Protein AF-A0A0S8GR14-F1 (afdb_monomer)

Mean predicted aligned error: 7.41 Å

Radius of gyration: 15.38 Å; Cα contacts (8 Å, |Δi|>4): 66; chains: 1; bounding box: 36×26×44 Å

Sequence (78 aa):
NLIRELQMQTARPSRHTTAKRASLWIFEKVDTIRKTVIQRAGRLTRPQNSLTLTISANQWTEKQFMRIFNAITNRSVA

Foldseek 3Di:
DPQVVLCPQLDDQDDDDDPPPDDSDDDDDPVVLCCLQPVQQADFDQVVNRTDGDHDPPPVSVVSNCSSVCSVVVVPPD

Solvent-accessible surface area (backbone atoms only — not comparable to full-atom values): 4926 Å² total; per-residue (Å²): 111,67,71,60,54,54,45,61,75,69,44,75,74,72,52,76,98,50,96,62,89,64,71,48,55,82,80,78,55,69,66,58,50,46,44,42,55,62,67,57,36,38,50,78,46,58,66,95,82,41,85,42,75,48,57,62,97,50,66,68,45,52,52,56,38,51,52,53,49,48,65,59,57,66,60,75,78,122

Secondary structure (DSSP, 8-state):
-HHHHHHHHHS-------SS---SSPPPPHHHHHIIIIISS-EEE-GGG--EEE--S-HHHHHHHHHHHHHHHTTS--

pLDDT: mean 81.13, std 9.9, range [35.03, 92.12]

Nearest PDB structures (foldseek):
  5mec-assembly1_A  TM=3.268E-01  e=5.725E+00  Saccharomyces cerevisiae
  1t4c-assembly1_A  TM=2.847E-01  e=6.916E+00  Oxalobacter formigenes

Structure (mmCIF, N/CA/C/O backbone):
data_AF-A0A0S8GR14-F1
#
_entry.id   AF-A0A0S8GR14-F1
#
loop_
_atom_site.group_PDB
_atom_site.id
_atom_site.type_symbol
_atom_site.label_atom_id
_atom_site.label_alt_id
_atom_site.label_comp_id
_atom_site.label_asym_id
_atom_site.label_entity_id
_atom_site.label_seq_id
_atom_site.pdbx_PDB_ins_code
_atom_site.Cartn_x
_atom_site.Cartn_y
_atom_site.Cartn_z
_atom_site.occupancy
_atom_site.B_iso_or_equiv
_atom_site.auth_seq_id
_atom_site.auth_comp_id
_atom_site.auth_asym_id
_atom_site.auth_atom_id
_atom_site.pdbx_PDB_model_num
ATOM 1 N N . ASN A 1 1 ? 4.588 -17.408 -8.921 1.00 72.25 1 ASN A N 1
ATOM 2 C CA . ASN A 1 1 ? 5.499 -16.261 -8.696 1.00 72.25 1 ASN A CA 1
ATOM 3 C C . ASN A 1 1 ? 4.651 -15.120 -8.116 1.00 72.25 1 ASN A C 1
ATOM 5 O O . ASN A 1 1 ? 4.615 -14.022 -8.657 1.00 72.25 1 ASN A O 1
ATOM 9 N N . LEU A 1 2 ? 3.937 -15.373 -7.008 1.00 82.44 2 LEU A N 1
ATOM 10 C CA . LEU A 1 2 ? 2.707 -14.636 -6.669 1.00 82.44 2 LEU A CA 1
ATOM 11 C C . LEU A 1 2 ? 2.911 -13.125 -6.491 1.00 82.44 2 LEU A C 1
ATOM 13 O O . LEU A 1 2 ? 2.151 -12.316 -7.010 1.00 82.44 2 LEU A O 1
ATOM 17 N N . ILE A 1 3 ? 3.983 -12.738 -5.799 1.00 85.44 3 ILE A N 1
ATOM 18 C CA . ILE A 1 3 ? 4.276 -11.325 -5.546 1.00 85.44 3 ILE A CA 1
ATOM 19 C C . ILE A 1 3 ? 4.645 -10.578 -6.834 1.00 85.44 3 ILE A C 1
ATOM 21 O O . ILE A 1 3 ? 4.297 -9.411 -6.977 1.00 85.44 3 ILE A O 1
ATOM 25 N N . ARG A 1 4 ? 5.318 -11.230 -7.792 1.00 87.81 4 ARG A N 1
ATOM 26 C CA . ARG A 1 4 ? 5.623 -10.606 -9.089 1.00 87.81 4 ARG A CA 1
ATOM 27 C C . ARG A 1 4 ? 4.359 -10.426 -9.921 1.00 87.81 4 ARG A C 1
ATOM 29 O O . ARG A 1 4 ? 4.168 -9.367 -10.500 1.00 87.81 4 ARG A O 1
ATOM 36 N N . GLU A 1 5 ? 3.487 -11.428 -9.944 1.00 88.50 5 GLU A N 1
ATOM 37 C CA . GLU A 1 5 ? 2.197 -11.361 -10.643 1.00 88.50 5 GLU A CA 1
ATOM 38 C C . GLU A 1 5 ? 1.315 -10.239 -10.086 1.00 88.50 5 GLU A C 1
ATOM 40 O O . GLU A 1 5 ? 0.839 -9.400 -10.847 1.00 88.50 5 GLU A O 1
ATOM 45 N N . LEU A 1 6 ? 1.200 -10.138 -8.759 1.00 86.19 6 LEU A N 1
ATOM 46 C CA . LEU A 1 6 ? 0.493 -9.042 -8.093 1.00 86.19 6 LEU A CA 1
ATOM 47 C C . LEU A 1 6 ? 1.077 -7.665 -8.455 1.00 86.19 6 LEU A C 1
ATOM 49 O O . LEU A 1 6 ? 0.335 -6.712 -8.692 1.00 86.19 6 LEU A O 1
ATOM 53 N N . GLN A 1 7 ? 2.404 -7.544 -8.527 1.00 88.19 7 GLN A N 1
ATOM 54 C CA . GLN A 1 7 ? 3.052 -6.297 -8.942 1.00 88.19 7 GLN A CA 1
ATOM 55 C C . GLN A 1 7 ? 2.751 -5.943 -10.402 1.00 88.19 7 GLN A C 1
ATOM 57 O O . GLN A 1 7 ? 2.460 -4.786 -10.683 1.00 88.19 7 GLN A O 1
ATOM 62 N N . MET A 1 8 ? 2.745 -6.916 -11.316 1.00 90.12 8 MET A N 1
ATOM 63 C CA . MET A 1 8 ? 2.379 -6.675 -12.720 1.00 90.12 8 MET A CA 1
ATOM 64 C C . MET A 1 8 ? 0.916 -6.241 -12.875 1.00 90.12 8 MET A C 1
ATOM 66 O O . MET A 1 8 ? 0.617 -5.426 -13.739 1.00 90.12 8 MET A O 1
ATOM 70 N N . GLN A 1 9 ? 0.016 -6.743 -12.024 1.00 86.50 9 GLN A N 1
ATOM 71 C CA . GLN A 1 9 ? -1.404 -6.364 -12.035 1.00 86.50 9 GLN A CA 1
ATOM 72 C C . GLN A 1 9 ? -1.660 -4.972 -11.453 1.00 86.50 9 GLN A C 1
ATOM 74 O O . GLN A 1 9 ? -2.594 -4.287 -11.858 1.00 86.50 9 GLN A O 1
ATOM 79 N N . THR A 1 10 ? -0.845 -4.551 -10.488 1.00 85.19 10 THR A N 1
ATOM 80 C CA . THR A 1 10 ? -1.067 -3.311 -9.733 1.00 85.19 10 THR A CA 1
ATOM 81 C C . THR A 1 10 ? -0.200 -2.146 -10.207 1.00 85.19 10 THR A C 1
ATOM 83 O O . THR A 1 10 ? -0.443 -1.010 -9.793 1.00 85.19 10 THR A O 1
ATOM 86 N N . ALA A 1 11 ? 0.834 -2.394 -11.013 1.00 85.19 11 ALA A N 1
ATOM 87 C CA . ALA A 1 11 ? 1.769 -1.385 -11.498 1.00 85.19 11 ALA A CA 1
ATOM 88 C C . ALA A 1 11 ? 1.766 -1.313 -13.027 1.00 85.19 11 ALA A C 1
ATOM 90 O O . ALA A 1 11 ? 1.704 -2.324 -13.729 1.00 85.19 11 ALA A O 1
ATOM 91 N N . ARG A 1 12 ? 1.892 -0.092 -13.552 1.00 85.31 12 ARG A N 1
ATOM 92 C CA . ARG A 1 12 ? 2.074 0.112 -14.989 1.00 85.31 12 ARG A CA 1
ATOM 93 C C . ARG A 1 12 ? 3.454 -0.412 -15.420 1.00 85.31 12 ARG A C 1
ATOM 95 O O . ARG A 1 12 ? 4.407 -0.299 -14.643 1.00 85.31 12 ARG A O 1
ATOM 102 N N . PRO A 1 13 ? 3.578 -0.955 -16.643 1.00 85.50 13 PRO A N 1
ATOM 103 C CA . PRO A 1 13 ? 4.874 -1.203 -17.267 1.00 85.50 13 PRO A CA 1
ATOM 104 C C . PRO A 1 13 ? 5.764 0.037 -17.154 1.00 85.50 13 PRO A C 1
ATOM 106 O O . PRO A 1 13 ? 5.307 1.147 -17.418 1.00 85.50 13 PRO A O 1
ATOM 109 N N . SER A 1 14 ? 7.017 -0.141 -16.735 1.00 85.44 14 SER A N 1
ATOM 110 C CA . SER A 1 14 ? 7.921 0.991 -16.479 1.00 85.44 14 SER A CA 1
ATOM 111 C C . SER A 1 14 ? 8.984 1.161 -17.555 1.00 85.44 14 SER A C 1
ATOM 113 O O . SER A 1 14 ? 9.600 2.221 -17.629 1.00 85.44 14 SER A O 1
ATOM 115 N N . ARG A 1 15 ? 9.263 0.118 -18.337 1.00 83.56 15 ARG A N 1
ATOM 116 C CA . ARG A 1 15 ? 10.318 0.134 -19.351 1.00 83.56 15 ARG A CA 1
ATOM 117 C C . ARG A 1 15 ? 9.725 -0.011 -20.746 1.00 83.56 15 ARG A C 1
ATOM 119 O O . ARG A 1 15 ? 8.618 -0.507 -20.907 1.00 83.56 15 ARG A O 1
ATOM 126 N N . HIS A 1 16 ? 10.482 0.413 -21.748 1.00 80.12 16 HIS A N 1
ATOM 127 C CA . HIS A 1 16 ? 10.181 0.145 -23.152 1.00 80.12 16 HIS A CA 1
ATOM 128 C C . HIS A 1 16 ? 10.990 -1.056 -23.650 1.00 80.12 16 HIS A C 1
ATOM 130 O O . HIS A 1 16 ? 11.872 -1.558 -22.949 1.00 80.12 16 HIS A O 1
ATOM 136 N N . THR A 1 17 ? 10.694 -1.521 -24.863 1.00 76.56 17 THR A N 1
ATOM 137 C CA . THR A 1 17 ? 11.445 -2.599 -25.510 1.00 76.56 17 THR A CA 1
ATOM 138 C C . THR A 1 17 ? 12.890 -2.160 -25.730 1.00 76.56 17 THR A C 1
ATOM 140 O O . THR A 1 17 ? 13.173 -1.310 -26.569 1.00 76.56 17 THR A O 1
ATOM 143 N N . THR A 1 18 ? 13.814 -2.736 -24.967 1.00 77.19 18 THR A N 1
ATOM 144 C CA . THR A 1 18 ? 15.252 -2.497 -25.106 1.00 77.19 18 THR A CA 1
ATOM 145 C C . THR A 1 18 ? 15.934 -3.704 -25.746 1.00 77.19 18 THR A C 1
ATOM 147 O O . THR A 1 18 ? 15.528 -4.842 -25.519 1.00 77.19 18 THR A O 1
ATOM 150 N N . ALA A 1 19 ? 17.009 -3.475 -26.509 1.00 78.50 19 ALA A N 1
ATOM 151 C CA . ALA A 1 19 ? 17.797 -4.548 -27.133 1.00 78.50 19 ALA A CA 1
ATOM 152 C C . ALA A 1 19 ? 18.352 -5.551 -26.100 1.00 78.50 19 ALA A C 1
ATOM 154 O O . ALA A 1 19 ? 18.424 -6.754 -26.344 1.00 78.50 19 ALA A O 1
ATOM 155 N N . LYS A 1 20 ? 18.675 -5.068 -24.894 1.00 76.25 20 LYS A N 1
ATOM 156 C CA . LYS A 1 20 ? 18.859 -5.920 -23.716 1.00 76.25 20 LYS A CA 1
ATOM 157 C C . LYS A 1 20 ? 17.473 -6.327 -23.220 1.00 76.25 20 LYS A C 1
ATOM 159 O O . LYS A 1 20 ? 16.699 -5.442 -22.875 1.00 76.25 20 LYS A O 1
ATOM 164 N N . ARG A 1 21 ? 17.161 -7.628 -23.163 1.00 78.38 21 ARG A N 1
ATOM 165 C CA . ARG A 1 21 ? 15.877 -8.194 -22.686 1.00 78.38 21 ARG A CA 1
ATOM 166 C C . ARG A 1 21 ? 15.626 -7.942 -21.188 1.00 78.38 21 ARG A C 1
ATOM 168 O O . ARG A 1 21 ? 15.539 -8.867 -20.386 1.00 78.38 21 ARG A O 1
ATOM 175 N N . ALA A 1 22 ? 15.564 -6.679 -20.790 1.00 82.50 22 ALA A N 1
ATOM 176 C CA . ALA A 1 22 ? 15.283 -6.261 -19.432 1.00 82.50 22 ALA A CA 1
ATOM 177 C C . ALA A 1 22 ? 13.810 -6.523 -19.097 1.00 82.50 22 ALA A C 1
ATOM 179 O O . ALA A 1 22 ? 12.938 -6.450 -19.963 1.00 82.50 22 ALA A O 1
ATOM 180 N N . SER A 1 23 ? 13.524 -6.808 -17.825 1.00 82.50 23 SER A N 1
ATOM 181 C CA . SER A 1 23 ? 12.146 -6.979 -17.362 1.00 82.50 23 SER A CA 1
ATOM 182 C C . SER A 1 23 ? 11.332 -5.710 -17.614 1.00 82.50 23 SER A C 1
ATOM 184 O O . SER A 1 23 ? 11.773 -4.616 -17.259 1.00 82.50 23 SER A O 1
ATOM 186 N N . LEU A 1 24 ? 10.138 -5.868 -18.192 1.00 87.38 24 LEU A N 1
ATOM 187 C CA . LEU A 1 24 ? 9.238 -4.763 -18.538 1.00 87.38 24 LEU A CA 1
ATOM 188 C C . LEU A 1 24 ? 8.728 -3.998 -17.295 1.00 87.38 24 LEU A C 1
ATOM 190 O O . LEU A 1 24 ? 8.533 -2.780 -17.327 1.00 87.38 24 LEU A O 1
ATOM 194 N N . TRP A 1 25 ? 8.582 -4.710 -16.175 1.00 89.12 25 TRP A N 1
ATOM 195 C CA . TRP A 1 25 ? 8.258 -4.148 -14.864 1.00 89.12 25 TRP A CA 1
ATOM 196 C C . TRP A 1 25 ? 9.499 -4.040 -13.977 1.00 89.12 25 TRP A C 1
ATOM 198 O O . TRP A 1 25 ? 10.429 -4.854 -14.057 1.00 89.12 25 TRP A O 1
ATOM 208 N N . ILE A 1 26 ? 9.481 -3.036 -13.101 1.00 87.19 26 ILE A N 1
ATOM 209 C CA . ILE A 1 26 ? 10.404 -2.924 -11.973 1.00 87.19 26 ILE A CA 1
ATOM 210 C C . ILE A 1 26 ? 9.753 -3.642 -10.797 1.00 87.19 26 ILE A C 1
ATOM 212 O O . ILE A 1 26 ? 8.634 -3.309 -10.417 1.00 87.19 26 ILE A O 1
ATOM 216 N N . PHE A 1 27 ? 10.451 -4.633 -10.244 1.00 88.62 27 PHE A N 1
ATOM 217 C CA . PHE A 1 27 ? 9.944 -5.405 -9.118 1.00 88.62 27 PHE A CA 1
ATOM 218 C C . PHE A 1 27 ? 10.520 -4.902 -7.797 1.00 88.62 27 PHE A C 1
ATOM 220 O O . PHE A 1 27 ? 11.735 -4.889 -7.599 1.00 88.62 27 PHE A O 1
ATOM 227 N N . GLU A 1 28 ? 9.637 -4.570 -6.866 1.00 87.44 28 GLU A N 1
ATOM 228 C CA . GLU A 1 28 ? 9.969 -4.413 -5.461 1.00 87.44 28 GLU A CA 1
ATOM 229 C C . GLU A 1 28 ? 10.266 -5.767 -4.815 1.00 87.44 28 GLU A C 1
ATOM 231 O O . GLU A 1 28 ? 9.697 -6.812 -5.164 1.00 87.44 28 GLU A O 1
ATOM 236 N N . LYS A 1 29 ? 11.157 -5.740 -3.819 1.00 89.06 29 LYS A N 1
ATOM 237 C CA . LYS A 1 29 ? 11.455 -6.909 -2.996 1.00 89.06 29 LYS A CA 1
ATOM 238 C C . LYS A 1 29 ? 10.218 -7.291 -2.185 1.00 89.06 29 LYS A C 1
ATOM 240 O O . LYS A 1 29 ? 9.525 -6.437 -1.637 1.00 89.06 29 LYS A O 1
ATOM 245 N N . VAL A 1 30 ? 10.003 -8.596 -2.027 1.00 87.06 30 VAL A N 1
ATOM 246 C CA . VAL A 1 30 ? 8.912 -9.143 -1.202 1.00 87.06 30 VAL A CA 1
ATOM 247 C C . VAL A 1 30 ? 8.954 -8.590 0.227 1.00 87.06 30 VAL A C 1
ATOM 249 O O . VAL A 1 30 ? 7.913 -8.274 0.793 1.00 87.06 30 VAL A O 1
ATOM 252 N N . ASP A 1 31 ? 10.153 -8.438 0.795 1.00 87.75 31 ASP A N 1
ATOM 253 C CA . ASP A 1 31 ? 10.346 -7.874 2.135 1.00 87.75 31 ASP A CA 1
ATOM 254 C C . ASP A 1 31 ? 9.849 -6.422 2.241 1.00 87.75 31 ASP A C 1
ATOM 256 O O . ASP A 1 31 ? 9.146 -6.081 3.192 1.00 87.75 31 ASP A O 1
ATOM 260 N N . THR A 1 32 ? 10.125 -5.592 1.229 1.00 85.75 32 THR A N 1
ATOM 261 C CA . THR A 1 32 ? 9.631 -4.208 1.150 1.00 85.75 32 THR A CA 1
ATOM 262 C C . THR A 1 32 ? 8.108 -4.175 1.127 1.00 85.75 32 THR A C 1
ATOM 264 O O . THR A 1 32 ? 7.498 -3.430 1.892 1.00 85.75 32 THR A O 1
ATOM 267 N N . ILE A 1 33 ? 7.484 -5.038 0.322 1.00 82.75 33 ILE A N 1
ATOM 268 C CA . ILE A 1 33 ? 6.023 -5.134 0.242 1.00 82.75 33 ILE A CA 1
ATOM 269 C C . ILE A 1 33 ? 5.437 -5.576 1.584 1.00 82.75 33 ILE A C 1
ATOM 271 O O . ILE A 1 33 ? 4.509 -4.946 2.080 1.00 82.75 33 ILE A O 1
ATOM 275 N N . ARG A 1 34 ? 5.994 -6.614 2.217 1.00 83.00 34 ARG A N 1
ATOM 276 C CA . ARG A 1 34 ? 5.523 -7.106 3.521 1.00 83.00 34 ARG A CA 1
ATOM 277 C C . ARG A 1 34 ? 5.611 -6.022 4.595 1.00 83.00 34 ARG A C 1
ATOM 279 O O . ARG A 1 34 ? 4.659 -5.822 5.347 1.00 83.00 34 ARG A O 1
ATOM 286 N N . LYS A 1 35 ? 6.729 -5.297 4.643 1.00 82.50 35 LYS A N 1
ATOM 287 C CA . LYS A 1 35 ? 6.926 -4.179 5.570 1.00 82.50 35 LYS A CA 1
ATOM 288 C C . LYS A 1 35 ? 5.907 -3.070 5.335 1.00 82.50 35 LYS A C 1
ATOM 290 O O . LYS A 1 35 ? 5.311 -2.591 6.291 1.00 82.50 35 LYS A O 1
ATOM 295 N N . THR A 1 36 ? 5.665 -2.694 4.085 1.00 78.38 36 THR A N 1
ATOM 296 C CA . THR A 1 36 ? 4.736 -1.609 3.746 1.00 78.38 36 THR A CA 1
ATOM 297 C C . THR A 1 36 ? 3.275 -1.991 3.990 1.00 78.38 36 THR A C 1
ATOM 299 O O . THR A 1 36 ? 2.546 -1.227 4.613 1.00 78.38 36 THR A O 1
ATOM 302 N N . VAL A 1 37 ? 2.857 -3.181 3.552 1.00 74.62 37 VAL A N 1
ATOM 303 C CA . VAL A 1 37 ? 1.449 -3.617 3.563 1.00 74.62 37 VAL A CA 1
ATOM 304 C C . VAL A 1 37 ? 1.020 -4.204 4.905 1.00 74.62 37 VAL A C 1
ATOM 306 O O . VAL A 1 37 ? -0.119 -4.012 5.305 1.00 74.62 37 VAL A O 1
ATOM 309 N N . ILE A 1 38 ? 1.900 -4.930 5.598 1.00 72.50 38 ILE A N 1
ATOM 310 C CA . ILE A 1 38 ? 1.533 -5.663 6.822 1.00 72.50 38 ILE A CA 1
ATOM 311 C C . ILE A 1 38 ? 2.050 -4.951 8.072 1.00 72.50 38 ILE A C 1
ATOM 313 O O . ILE A 1 38 ? 1.335 -4.864 9.061 1.00 72.50 38 ILE A O 1
ATOM 317 N N . GLN A 1 39 ? 3.286 -4.440 8.046 1.00 70.50 39 GLN A N 1
ATOM 318 C CA . GLN A 1 39 ? 3.933 -3.917 9.260 1.00 70.50 39 GLN A CA 1
ATOM 319 C C . GLN A 1 39 ? 3.754 -2.402 9.446 1.00 70.50 39 GLN A C 1
ATOM 321 O O . GLN A 1 39 ? 3.685 -1.932 10.576 1.00 70.50 39 GLN A O 1
ATOM 326 N N . ARG A 1 40 ? 3.684 -1.626 8.356 1.00 69.50 40 ARG A N 1
ATOM 327 C CA . ARG A 1 40 ? 3.556 -0.155 8.378 1.00 69.50 40 ARG A CA 1
A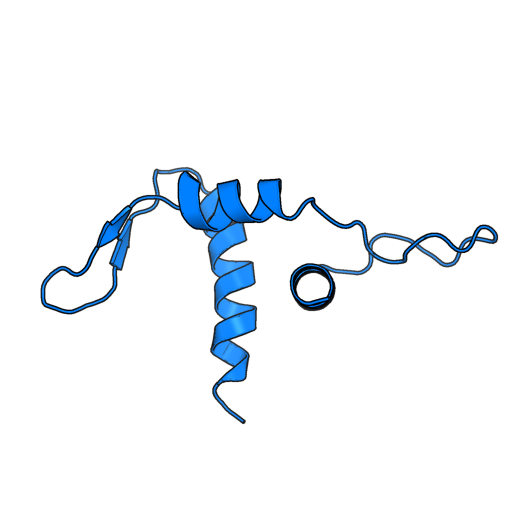TOM 328 C C . ARG A 1 40 ? 2.157 0.357 8.078 1.00 69.50 40 ARG A C 1
ATOM 330 O O . ARG A 1 40 ? 1.872 1.499 8.421 1.00 69.50 40 ARG A O 1
ATOM 337 N N . ALA A 1 41 ? 1.304 -0.457 7.456 1.00 67.81 41 ALA A N 1
ATOM 338 C CA . ALA A 1 41 ? -0.073 -0.077 7.148 1.00 67.81 41 ALA A CA 1
ATOM 339 C C . ALA A 1 41 ? -0.895 0.238 8.404 1.00 67.81 41 ALA A C 1
ATOM 341 O O . ALA A 1 41 ? -1.947 0.845 8.299 1.00 67.81 41 ALA A O 1
ATOM 342 N N . GLY A 1 42 ? -0.391 -0.110 9.589 1.00 76.94 42 GLY A N 1
ATOM 343 C CA . GLY A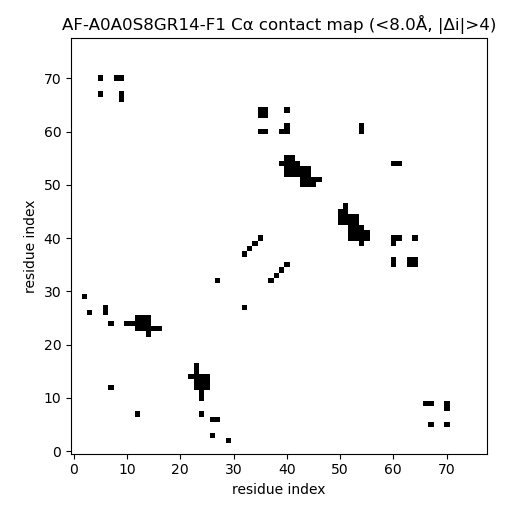 1 42 ? -0.933 0.315 10.867 1.00 76.94 42 GLY A CA 1
ATOM 344 C C . GLY A 1 42 ? -1.501 -0.858 11.652 1.00 76.94 42 GLY A C 1
ATOM 345 O O . GLY A 1 42 ? -0.987 -1.972 11.570 1.00 76.94 42 GLY A O 1
ATOM 346 N N . ARG A 1 43 ? -2.524 -0.610 12.468 1.00 83.81 43 ARG A N 1
ATOM 347 C CA . ARG A 1 43 ? -3.066 -1.606 13.395 1.00 83.81 43 ARG A CA 1
ATOM 348 C C . ARG A 1 43 ? -4.308 -2.266 12.812 1.00 83.81 43 ARG A C 1
ATOM 350 O O . ARG A 1 43 ? -5.318 -1.602 12.605 1.00 83.81 43 ARG A O 1
ATOM 357 N N . LEU A 1 44 ? -4.251 -3.580 12.609 1.00 84.50 44 LEU A N 1
ATOM 358 C CA . LEU A 1 44 ? -5.428 -4.375 12.271 1.00 84.50 44 LEU A CA 1
ATOM 359 C C . LEU A 1 44 ? -6.172 -4.760 13.554 1.00 84.50 44 LEU A C 1
ATOM 361 O O . LEU A 1 44 ? -5.587 -5.311 14.487 1.00 84.50 44 LEU A O 1
ATOM 365 N N . THR A 1 45 ? -7.458 -4.443 13.613 1.00 89.56 45 THR A N 1
ATOM 366 C CA . THR A 1 45 ? -8.313 -4.619 14.791 1.00 89.56 45 THR A CA 1
ATOM 367 C C . THR A 1 45 ? -9.674 -5.166 14.383 1.00 89.56 45 THR A C 1
ATOM 369 O O . THR A 1 45 ? -10.023 -5.152 13.205 1.00 89.56 45 THR A O 1
ATOM 372 N N . ARG A 1 46 ? -10.442 -5.677 15.350 1.00 92.00 46 ARG A N 1
ATOM 373 C CA . ARG A 1 46 ? -11.821 -6.133 15.124 1.00 92.00 46 ARG A CA 1
ATOM 374 C C . ARG A 1 46 ? -12.814 -5.500 16.108 1.00 92.00 46 ARG A C 1
ATOM 376 O O . ARG A 1 46 ? -13.402 -6.224 16.913 1.00 92.00 46 ARG A O 1
ATOM 383 N N . PRO A 1 47 ? -12.968 -4.163 16.129 1.00 92.12 47 PRO A N 1
ATOM 384 C CA . PRO A 1 47 ? -13.986 -3.527 16.957 1.00 92.12 47 PRO A CA 1
ATOM 385 C C . PRO A 1 47 ? -15.378 -3.981 16.502 1.00 92.12 47 PRO A C 1
ATOM 387 O O . PRO A 1 47 ? -15.667 -3.980 15.309 1.00 92.12 47 PRO A O 1
ATOM 390 N N . GLN A 1 48 ? -16.230 -4.395 17.446 1.00 91.25 48 GLN A N 1
ATOM 391 C CA . GLN A 1 48 ? -17.613 -4.821 17.166 1.00 91.25 48 GLN A CA 1
ATOM 392 C C . GLN A 1 48 ? -17.725 -5.858 16.027 1.00 91.25 48 GLN A C 1
ATOM 394 O O . GLN A 1 48 ? -18.654 -5.825 15.227 1.00 91.25 48 GL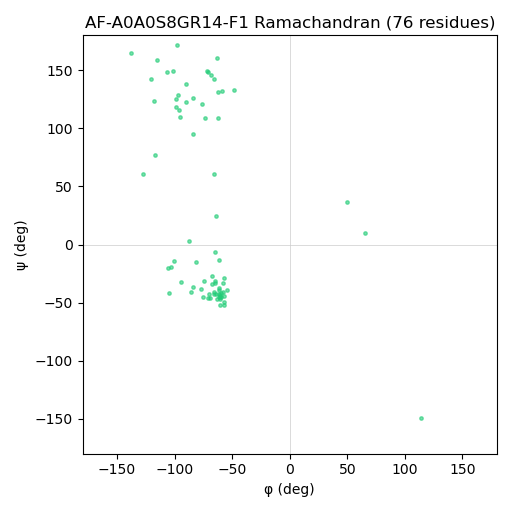N A O 1
ATOM 399 N N . ASN A 1 49 ? -16.756 -6.778 15.939 1.00 90.12 49 ASN A N 1
ATOM 400 C CA . ASN A 1 49 ? -16.687 -7.825 14.914 1.00 90.12 49 ASN A CA 1
ATOM 401 C C . ASN A 1 49 ? -16.476 -7.332 13.463 1.00 90.12 49 ASN A C 1
ATOM 403 O O . ASN A 1 49 ? -16.530 -8.135 12.533 1.00 90.12 49 ASN A O 1
ATOM 407 N N . SER A 1 50 ? -16.172 -6.047 13.262 1.00 89.69 50 SER A N 1
ATOM 408 C CA . SER A 1 50 ? -15.809 -5.478 11.961 1.00 89.69 50 SER A CA 1
ATOM 409 C C . SER A 1 50 ? -14.291 -5.392 11.819 1.00 89.69 50 SER A C 1
ATOM 411 O O . SER A 1 50 ? -13.613 -4.890 12.713 1.00 89.69 50 SER A O 1
ATOM 413 N N . LEU A 1 51 ? -13.730 -5.911 10.722 1.00 87.31 51 LEU A N 1
ATOM 414 C CA . LEU A 1 51 ? -12.286 -5.869 10.478 1.00 87.31 51 LEU A CA 1
ATOM 415 C C . LEU A 1 51 ? -11.851 -4.449 10.088 1.00 87.31 51 LEU A C 1
ATOM 417 O O . LEU A 1 51 ? -12.102 -4.007 8.970 1.00 87.31 51 LEU A O 1
ATOM 421 N N . THR A 1 52 ? -11.139 -3.773 10.988 1.00 86.88 52 THR A N 1
ATOM 422 C CA . THR A 1 52 ? -10.728 -2.373 10.831 1.00 86.88 52 THR A CA 1
ATOM 423 C C . THR A 1 52 ? -9.208 -2.251 10.805 1.00 86.88 52 THR A C 1
ATOM 425 O O . THR A 1 52 ? -8.529 -2.642 11.758 1.00 86.88 52 THR A O 1
ATOM 428 N N . LEU A 1 53 ? -8.666 -1.667 9.734 1.00 83.69 53 LEU A N 1
ATOM 429 C CA . LEU A 1 53 ? -7.264 -1.262 9.641 1.00 83.69 53 LEU A CA 1
ATOM 430 C C . LEU A 1 53 ? -7.132 0.226 9.991 1.00 83.69 53 LEU A C 1
ATOM 432 O O . LEU A 1 53 ? -7.638 1.083 9.274 1.00 83.69 53 LEU A O 1
ATOM 436 N N . THR A 1 54 ? -6.429 0.537 11.078 1.00 84.81 54 THR A N 1
ATOM 437 C CA . THR A 1 54 ? -6.100 1.913 11.469 1.00 84.81 54 THR A CA 1
ATOM 438 C C . THR A 1 54 ? -4.711 2.271 10.960 1.00 84.81 54 THR A C 1
ATOM 440 O O . THR A 1 54 ? -3.724 1.769 11.494 1.00 84.81 54 THR A O 1
ATOM 443 N N . ILE A 1 55 ? -4.627 3.149 9.962 1.00 79.62 55 ILE A N 1
ATOM 444 C CA . ILE A 1 55 ? -3.362 3.608 9.369 1.00 79.62 55 ILE A CA 1
ATOM 445 C C . ILE A 1 55 ? -2.881 4.858 10.118 1.00 79.62 55 ILE A C 1
ATOM 447 O O . ILE A 1 55 ? -3.680 5.734 10.447 1.00 79.62 55 IL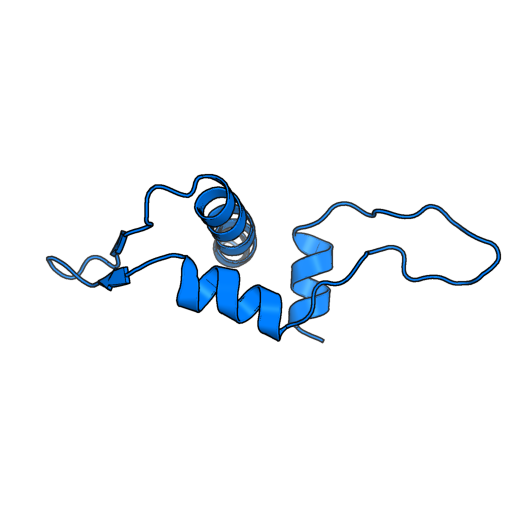E A O 1
ATOM 451 N N . SER A 1 56 ? -1.578 4.958 10.406 1.00 72.44 56 SER A N 1
ATOM 452 C CA . SER A 1 56 ? -0.992 6.244 10.816 1.00 72.44 56 SER A CA 1
ATOM 453 C C . SER A 1 56 ? -1.131 7.256 9.668 1.00 72.44 56 SER A C 1
ATOM 455 O O . SER A 1 56 ? -1.319 6.847 8.528 1.00 72.44 56 SER A O 1
ATOM 457 N N . ALA A 1 57 ? -1.034 8.567 9.920 1.00 68.94 57 ALA A N 1
ATOM 458 C CA . ALA A 1 57 ? -1.302 9.634 8.933 1.00 68.94 57 ALA A CA 1
ATOM 459 C C . ALA A 1 57 ? -0.349 9.688 7.700 1.00 68.94 57 ALA A C 1
ATOM 461 O O . ALA A 1 57 ? -0.162 10.731 7.076 1.00 68.94 57 ALA A O 1
ATOM 462 N N . ASN A 1 58 ? 0.283 8.574 7.330 1.00 81.75 58 ASN A N 1
ATOM 463 C CA . ASN A 1 58 ? 1.102 8.404 6.146 1.00 81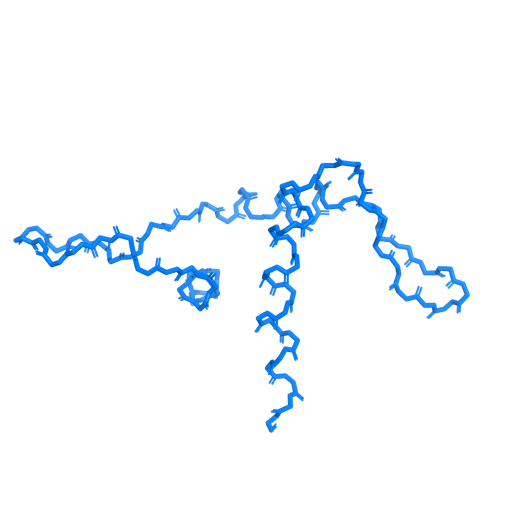.7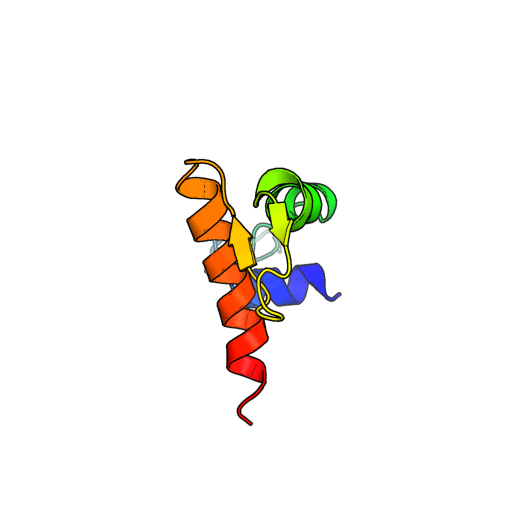5 58 ASN A CA 1
ATOM 464 C C . ASN A 1 58 ? 0.240 8.071 4.913 1.00 81.75 58 ASN A C 1
ATOM 466 O O . ASN A 1 58 ? -0.038 6.906 4.610 1.00 81.75 58 ASN A O 1
ATOM 470 N N . GLN A 1 59 ? -0.089 9.115 4.153 1.00 80.56 59 GLN A N 1
ATOM 471 C CA . GLN A 1 59 ? -0.861 9.032 2.9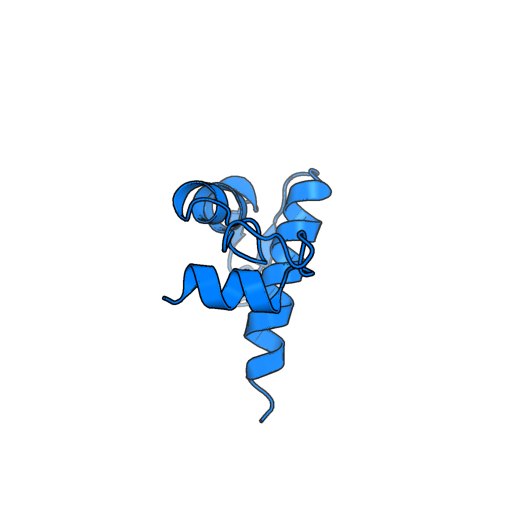07 1.00 80.56 59 GLN A CA 1
ATOM 472 C C . GLN A 1 59 ? -0.229 8.117 1.844 1.00 80.56 59 GLN A C 1
ATOM 474 O O . GLN A 1 59 ? -0.937 7.551 1.009 1.00 80.56 59 GLN A O 1
ATOM 479 N N . TRP A 1 60 ? 1.102 7.972 1.826 1.00 84.12 60 TRP A N 1
ATOM 480 C CA . TRP A 1 60 ? 1.766 7.089 0.865 1.00 84.12 60 TRP A CA 1
ATOM 481 C C . TRP A 1 60 ? 1.464 5.624 1.179 1.00 84.12 60 TRP A C 1
ATOM 483 O O . TRP A 1 60 ? 1.085 4.871 0.281 1.00 84.12 60 TRP A O 1
ATOM 493 N N . THR A 1 61 ? 1.566 5.234 2.451 1.00 80.56 61 THR A N 1
ATOM 494 C CA . THR A 1 61 ? 1.284 3.861 2.890 1.00 80.56 61 THR A CA 1
ATOM 495 C C . THR A 1 61 ? -0.178 3.493 2.658 1.00 80.56 61 THR A C 1
ATOM 497 O O . THR A 1 61 ? -0.448 2.410 2.144 1.00 80.56 61 THR A O 1
ATOM 500 N N . GLU A 1 62 ? -1.109 4.400 2.961 1.00 82.00 62 GLU A N 1
ATOM 501 C CA . GLU A 1 62 ? -2.539 4.214 2.688 1.00 82.00 62 GLU A CA 1
ATOM 502 C C . GLU A 1 62 ? -2.803 3.946 1.200 1.00 82.00 62 GLU A C 1
ATOM 504 O O . GLU A 1 62 ? -3.403 2.929 0.847 1.00 82.00 62 GLU A O 1
ATOM 509 N N . LYS A 1 63 ? -2.285 4.800 0.306 1.00 85.75 63 LYS A N 1
ATOM 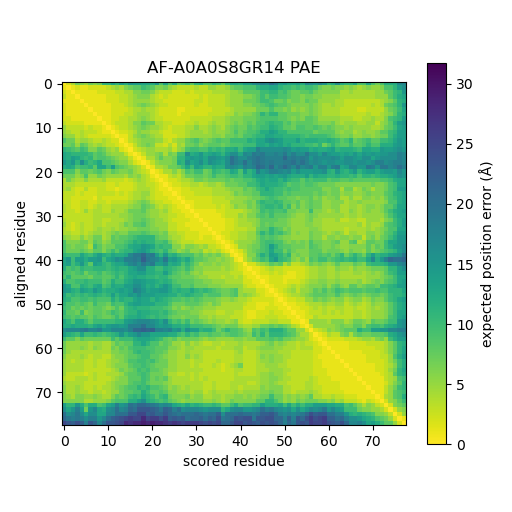510 C CA . LYS A 1 63 ? -2.446 4.625 -1.147 1.00 85.75 63 LYS A CA 1
ATOM 511 C C . LYS A 1 63 ? -1.859 3.303 -1.635 1.00 85.75 63 LYS A C 1
ATOM 513 O O . LYS A 1 63 ? -2.470 2.633 -2.468 1.00 85.75 63 LYS A O 1
ATOM 518 N N . GLN A 1 64 ? -0.683 2.918 -1.133 1.00 82.81 64 GLN A N 1
ATOM 519 C CA . GLN A 1 64 ? -0.067 1.642 -1.501 1.00 82.81 64 GLN A CA 1
ATOM 520 C C . GLN A 1 64 ? -0.882 0.445 -1.012 1.00 82.81 64 GLN A C 1
ATOM 522 O O . GLN A 1 64 ? -1.083 -0.498 -1.779 1.00 82.81 64 GLN A O 1
ATOM 527 N N . PHE A 1 65 ? -1.382 0.495 0.224 1.00 83.75 65 PHE A N 1
ATOM 528 C CA . PHE A 1 65 ? -2.244 -0.545 0.770 1.00 83.75 65 PHE A CA 1
ATOM 529 C C . PHE A 1 65 ? -3.524 -0.685 -0.059 1.00 83.75 65 PHE A C 1
ATOM 531 O O . PHE A 1 65 ? -3.808 -1.775 -0.552 1.00 83.75 65 PHE A O 1
ATOM 538 N N . MET A 1 66 ? -4.244 0.416 -0.296 1.00 85.00 66 MET A N 1
ATOM 539 C CA . MET A 1 66 ? -5.506 0.407 -1.045 1.00 85.00 66 MET A CA 1
ATOM 540 C C . MET A 1 66 ? -5.333 -0.088 -2.482 1.00 85.00 66 MET A C 1
ATOM 542 O O . MET A 1 66 ? -6.154 -0.863 -2.968 1.00 85.00 66 MET A O 1
ATOM 546 N N . ARG A 1 67 ? -4.236 0.284 -3.156 1.00 85.50 67 ARG A N 1
ATOM 547 C CA . ARG A 1 67 ? -3.905 -0.218 -4.500 1.00 85.50 67 ARG A CA 1
ATOM 548 C C . ARG A 1 67 ? -3.809 -1.745 -4.534 1.00 85.50 67 ARG A C 1
ATOM 550 O O . ARG A 1 67 ? -4.329 -2.371 -5.454 1.00 85.50 67 ARG A O 1
ATOM 557 N N . ILE A 1 68 ? -3.142 -2.336 -3.544 1.00 83.44 68 ILE A N 1
ATOM 558 C CA . ILE A 1 68 ? -2.957 -3.788 -3.455 1.00 83.44 68 ILE A CA 1
ATOM 559 C C . ILE A 1 68 ? -4.251 -4.475 -3.009 1.00 83.44 68 ILE A C 1
ATOM 561 O O . ILE A 1 68 ? -4.650 -5.463 -3.621 1.00 83.44 68 ILE A O 1
ATOM 565 N N . PHE A 1 69 ? -4.925 -3.938 -1.990 1.00 84.44 69 PHE A N 1
ATOM 566 C CA . PHE A 1 69 ? -6.182 -4.473 -1.473 1.00 84.44 69 PHE A CA 1
ATOM 567 C C . PHE A 1 69 ? -7.253 -4.545 -2.564 1.00 84.44 69 PHE A C 1
ATOM 569 O O . PHE A 1 69 ? -7.815 -5.611 -2.796 1.00 84.44 69 PHE A O 1
ATOM 576 N N . ASN A 1 70 ? -7.461 -3.460 -3.314 1.00 86.00 70 ASN A N 1
ATOM 577 C CA . ASN A 1 70 ? -8.446 -3.426 -4.396 1.00 86.00 70 ASN A CA 1
ATOM 578 C C . ASN A 1 70 ? -8.145 -4.449 -5.497 1.00 86.00 70 ASN A C 1
ATOM 580 O O . ASN A 1 70 ? -9.066 -5.072 -6.013 1.00 86.00 70 ASN A O 1
ATOM 584 N N . ALA A 1 71 ? -6.874 -4.672 -5.840 1.00 84.06 71 ALA A N 1
ATOM 585 C CA . ALA A 1 71 ? -6.507 -5.663 -6.850 1.00 84.06 71 ALA A CA 1
ATOM 586 C C . ALA A 1 71 ? -6.776 -7.113 -6.414 1.00 84.06 71 ALA A C 1
ATOM 588 O O . ALA A 1 71 ? -7.001 -7.974 -7.263 1.00 84.06 71 ALA A O 1
ATOM 589 N N . ILE A 1 72 ? -6.758 -7.388 -5.106 1.00 83.12 72 ILE A N 1
ATOM 590 C CA . ILE A 1 72 ? -7.066 -8.713 -4.552 1.00 83.12 72 ILE A CA 1
ATOM 591 C C . ILE A 1 72 ? -8.580 -8.875 -4.351 1.00 83.12 72 ILE A C 1
ATOM 593 O O . ILE A 1 72 ? -9.123 -9.929 -4.670 1.00 83.12 72 ILE A O 1
ATOM 597 N N . THR A 1 73 ? -9.274 -7.839 -3.874 1.00 81.94 73 THR A N 1
ATOM 598 C CA . THR A 1 73 ? -10.712 -7.895 -3.566 1.00 81.94 73 THR A CA 1
ATOM 599 C C . THR A 1 73 ? -11.588 -7.830 -4.818 1.00 81.94 73 THR A C 1
ATOM 601 O O . THR A 1 73 ? -12.540 -8.600 -4.921 1.00 81.94 73 THR A O 1
ATOM 604 N N . ASN A 1 74 ? -11.236 -7.021 -5.828 1.00 71.44 74 ASN A N 1
ATOM 605 C CA . ASN A 1 74 ? -11.966 -6.992 -7.110 1.00 71.44 74 ASN A CA 1
ATOM 606 C C . ASN A 1 74 ? -11.868 -8.309 -7.896 1.00 71.44 74 ASN A C 1
ATOM 608 O O . ASN A 1 74 ? -12.526 -8.466 -8.918 1.00 71.44 74 ASN A O 1
ATOM 612 N N . ARG A 1 75 ? -11.058 -9.263 -7.431 1.00 57.75 75 ARG A N 1
ATOM 613 C CA . ARG A 1 75 ? -10.960 -10.616 -7.984 1.00 57.75 75 ARG A CA 1
ATOM 614 C C . ARG A 1 75 ? -12.064 -11.555 -7.491 1.00 57.75 75 ARG A C 1
ATOM 616 O O . ARG A 1 75 ? -12.218 -12.621 -8.067 1.00 57.75 75 ARG A O 1
ATOM 623 N N . SER A 1 76 ? -12.785 -11.195 -6.425 1.00 50.88 76 SER A N 1
ATOM 624 C CA . SER A 1 76 ? -13.781 -12.065 -5.781 1.00 50.88 76 SER A CA 1
ATOM 625 C C . SER A 1 76 ? -15.186 -11.963 -6.391 1.00 50.88 76 SER A C 1
ATOM 627 O O . SER A 1 76 ? -16.109 -12.594 -5.881 1.00 50.88 76 SER A O 1
ATOM 629 N N . VAL A 1 77 ? -15.358 -11.177 -7.457 1.00 43.66 77 VAL A N 1
ATOM 630 C CA . VAL A 1 77 ? -16.604 -11.101 -8.230 1.00 43.66 77 VAL A CA 1
ATOM 631 C C . VAL A 1 77 ? -16.304 -11.578 -9.650 1.00 43.66 77 VAL A C 1
ATOM 633 O O . VAL A 1 77 ? -16.091 -10.778 -10.558 1.00 43.66 77 VAL A O 1
ATOM 636 N N . ALA A 1 78 ? -16.197 -12.895 -9.798 1.00 35.03 78 ALA A N 1
ATOM 637 C CA . ALA A 1 78 ? -16.213 -13.624 -11.061 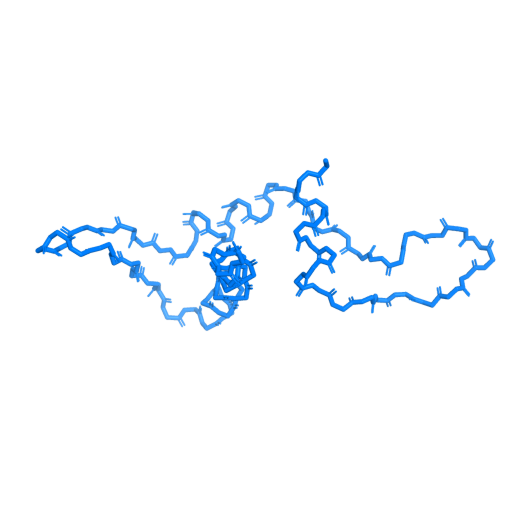1.00 35.03 78 ALA A CA 1
ATOM 638 C C . ALA A 1 78 ? -16.770 -15.024 -10.797 1.00 35.03 78 ALA A C 1
ATOM 640 O O . ALA A 1 78 ? -16.349 -15.623 -9.779 1.00 35.03 78 ALA A O 1
#